Protein AF-Q5BW33-F1 (afdb_monomer_lite)

pLDDT: mean 92.04, std 12.77, range [41.5, 98.75]

InterPro domains:
  IPR011990 Tetratricopeptide-like helical domain superfamily [G3DSA:1.25.40.10] (1-163)
  IPR011990 Tetratricopeptide-like helical domain superfamily [SSF48452] (3-154)
  IPR051727 DnaJ Homolog Subfamily C Member 3 Co-Chaperones [PTHR44140] (2-154)

Organism: Schistosoma japonicum (NCBI:txid6182)

Structure (mmCIF, N/CA/C/O backbone):
data_AF-Q5BW33-F1
#
_entry.id   AF-Q5BW33-F1
#
loop_
_atom_site.group_PDB
_atom_site.id
_atom_site.type_symbol
_atom_site.label_atom_id
_atom_site.label_alt_id
_atom_site.label_comp_id
_atom_site.label_asym_id
_atom_site.label_entity_id
_atom_site.label_seq_id
_atom_site.pdbx_PDB_ins_code
_atom_site.Cartn_x
_atom_site.Cartn_y
_atom_site.Cartn_z
_atom_site.occupancy
_atom_site.B_iso_or_equiv
_atom_site.auth_seq_id
_atom_site.auth_comp_id
_atom_site.auth_asym_id
_atom_site.auth_atom_id
_atom_site.pdbx_PDB_model_num
ATOM 1 N N . VAL A 1 1 ? 25.327 8.295 -39.517 1.00 42.09 1 VAL A N 1
ATOM 2 C CA . VAL A 1 1 ? 25.288 7.568 -38.228 1.00 42.09 1 VAL A CA 1
ATOM 3 C C . VAL A 1 1 ? 24.195 8.206 -37.388 1.00 42.09 1 VAL A C 1
ATOM 5 O O . VAL A 1 1 ? 24.378 9.336 -36.957 1.00 42.09 1 VAL A O 1
ATOM 8 N N . HIS A 1 2 ? 23.032 7.564 -37.242 1.00 41.50 2 HIS A N 1
ATOM 9 C CA . HIS A 1 2 ? 22.047 8.008 -36.254 1.00 41.50 2 HIS A CA 1
ATOM 10 C C . HIS A 1 2 ? 22.581 7.593 -34.883 1.00 41.50 2 HIS A C 1
ATOM 12 O O . HIS A 1 2 ? 22.491 6.432 -34.506 1.00 41.50 2 HIS A O 1
ATOM 18 N N . LEU A 1 3 ? 23.209 8.531 -34.177 1.00 49.66 3 LEU A N 1
ATOM 19 C CA . LEU A 1 3 ? 23.506 8.385 -32.757 1.00 49.66 3 LEU A CA 1
ATOM 20 C C . LEU A 1 3 ? 22.182 8.554 -32.012 1.00 49.66 3 LEU A C 1
ATOM 22 O O . LEU A 1 3 ? 21.853 9.638 -31.536 1.00 49.66 3 LEU A O 1
ATOM 26 N N . THR A 1 4 ? 21.371 7.501 -31.972 1.00 56.41 4 THR A N 1
ATOM 27 C CA . THR A 1 4 ? 20.354 7.407 -30.930 1.00 56.41 4 THR A CA 1
ATOM 28 C C . THR A 1 4 ? 21.110 7.362 -29.612 1.00 56.41 4 THR A C 1
ATOM 30 O O . THR A 1 4 ? 21.921 6.463 -29.399 1.00 56.41 4 THR A O 1
ATOM 33 N N . ASN A 1 5 ? 20.903 8.370 -28.767 1.00 69.81 5 ASN A N 1
ATOM 34 C CA . ASN A 1 5 ? 21.382 8.354 -27.393 1.00 69.81 5 ASN A CA 1
ATOM 35 C C . ASN A 1 5 ? 20.614 7.242 -26.666 1.00 69.81 5 ASN A C 1
ATOM 37 O O . ASN A 1 5 ? 19.513 7.464 -26.161 1.00 69.81 5 ASN A O 1
ATOM 41 N N . ASP A 1 6 ? 21.130 6.017 -26.757 1.00 79.62 6 ASP A N 1
ATOM 42 C CA . ASP A 1 6 ? 20.534 4.831 -26.159 1.00 79.62 6 ASP A CA 1
ATOM 43 C C . ASP A 1 6 ? 20.692 4.916 -24.640 1.00 79.62 6 ASP A C 1
ATOM 45 O O . ASP A 1 6 ? 21.701 4.518 -24.065 1.00 79.62 6 ASP A O 1
ATOM 49 N N . ASN A 1 7 ? 19.684 5.500 -23.996 1.00 89.81 7 ASN A N 1
ATOM 50 C CA . ASN A 1 7 ? 19.648 5.696 -22.554 1.00 89.81 7 ASN A CA 1
ATOM 51 C C . ASN A 1 7 ? 18.892 4.567 -21.825 1.00 89.81 7 ASN A C 1
ATOM 53 O O . ASN A 1 7 ? 18.477 4.743 -20.679 1.00 89.81 7 ASN A O 1
ATOM 57 N N . ARG A 1 8 ? 18.667 3.407 -22.460 1.00 94.38 8 ARG A N 1
ATOM 58 C CA . ARG A 1 8 ? 17.888 2.308 -21.855 1.00 94.38 8 ARG A CA 1
ATOM 59 C C . ARG A 1 8 ? 18.478 1.812 -20.544 1.00 94.38 8 ARG A C 1
ATOM 61 O O . ARG A 1 8 ? 17.740 1.601 -19.586 1.00 94.38 8 ARG A O 1
ATOM 68 N N . GLU A 1 9 ? 19.801 1.683 -20.467 1.00 94.25 9 GLU A N 1
ATOM 69 C CA . GLU A 1 9 ? 20.479 1.278 -19.232 1.00 94.25 9 GLU A CA 1
ATOM 70 C C . GLU A 1 9 ? 20.247 2.293 -18.102 1.00 94.25 9 GLU A C 1
ATOM 72 O O . GLU A 1 9 ? 19.946 1.910 -16.968 1.00 94.25 9 GLU A O 1
ATOM 77 N N . GLY A 1 10 ? 20.309 3.591 -18.418 1.00 95.94 10 GLY A N 1
ATOM 78 C CA . GLY A 1 10 ? 20.025 4.671 -17.475 1.00 95.94 10 GLY A CA 1
ATOM 79 C C . GLY A 1 10 ? 18.579 4.644 -16.980 1.00 95.94 10 GLY A C 1
ATOM 80 O O . GLY A 1 10 ? 18.352 4.666 -15.770 1.00 95.94 10 GLY A O 1
ATOM 81 N N . LEU A 1 11 ? 17.616 4.514 -17.899 1.00 97.50 11 LEU A N 1
ATOM 82 C CA . LEU A 1 11 ? 16.180 4.391 -17.605 1.00 97.50 11 LEU A CA 1
ATOM 83 C C . LEU A 1 11 ? 15.879 3.160 -16.738 1.00 97.50 11 LEU A C 1
ATOM 85 O O . LEU A 1 11 ? 15.163 3.239 -15.736 1.00 97.50 11 LEU A O 1
ATOM 89 N N . LEU A 1 12 ? 16.483 2.015 -17.062 1.00 98.19 12 LEU A N 1
ATOM 90 C CA . LEU A 1 12 ? 16.357 0.808 -16.255 1.00 98.19 12 LEU A CA 1
ATOM 91 C C . LEU A 1 12 ? 16.937 1.019 -14.853 1.00 98.19 12 LEU A C 1
ATOM 93 O O . LEU A 1 12 ? 16.302 0.650 -13.865 1.00 98.19 12 LEU A O 1
ATOM 97 N N . ARG A 1 13 ? 18.119 1.630 -14.737 1.00 98.25 13 ARG A N 1
ATOM 98 C CA . ARG A 1 13 ? 18.761 1.880 -13.442 1.00 98.25 13 ARG A CA 1
ATOM 99 C C . ARG A 1 13 ? 17.935 2.817 -12.565 1.00 98.25 13 ARG A C 1
ATOM 101 O O . ARG A 1 13 ? 17.714 2.493 -11.399 1.00 98.25 13 ARG A O 1
ATOM 108 N N . ILE A 1 14 ? 17.452 3.937 -13.104 1.00 98.19 14 ILE A N 1
ATOM 109 C CA . ILE A 1 14 ? 16.631 4.873 -12.327 1.00 98.19 14 ILE A CA 1
ATOM 110 C C . ILE A 1 14 ? 15.296 4.241 -11.926 1.00 98.19 14 ILE A C 1
ATOM 112 O O . ILE A 1 14 ? 14.888 4.384 -10.776 1.00 98.19 14 ILE A O 1
ATOM 116 N N . SER A 1 15 ? 14.670 3.450 -12.807 1.00 98.56 15 SER A N 1
ATOM 117 C CA . SER A 1 15 ? 13.428 2.745 -12.474 1.00 98.56 15 SER A CA 1
ATOM 118 C C . SER A 1 15 ? 13.602 1.782 -11.295 1.00 98.56 15 SER A C 1
ATOM 120 O O . SER A 1 15 ? 12.703 1.663 -10.466 1.00 98.56 15 SER A O 1
ATOM 122 N N . ARG A 1 16 ? 14.763 1.118 -11.175 1.00 98.56 16 ARG A N 1
ATOM 123 C CA . ARG A 1 16 ? 15.075 0.237 -10.038 1.00 98.56 16 ARG A CA 1
ATOM 124 C C . ARG A 1 16 ? 15.195 1.023 -8.744 1.00 98.56 16 ARG A C 1
ATOM 126 O O . ARG A 1 16 ? 14.535 0.672 -7.779 1.00 98.56 16 ARG A O 1
ATOM 133 N N . ILE A 1 17 ? 15.951 2.121 -8.762 1.00 98.62 17 ILE A N 1
ATOM 134 C CA . ILE A 1 17 ? 16.106 3.005 -7.598 1.00 98.62 17 ILE A CA 1
ATOM 135 C C . ILE A 1 17 ? 14.741 3.536 -7.141 1.00 98.62 17 ILE A C 1
ATOM 137 O O . ILE A 1 17 ? 14.421 3.476 -5.958 1.00 98.62 17 ILE A O 1
ATOM 141 N N . MET A 1 18 ? 13.918 4.014 -8.080 1.00 98.62 18 MET A N 1
ATOM 142 C CA . MET A 1 18 ? 12.558 4.471 -7.788 1.00 98.62 18 MET A CA 1
ATOM 143 C C . MET A 1 18 ? 11.713 3.355 -7.173 1.00 98.62 18 MET A C 1
ATOM 145 O O . MET A 1 18 ? 11.062 3.568 -6.155 1.00 98.62 18 MET A O 1
ATOM 149 N N . TYR A 1 19 ? 11.726 2.162 -7.767 1.00 98.62 19 TYR A N 1
ATOM 150 C CA . TYR A 1 19 ? 10.947 1.035 -7.268 1.00 98.62 19 TYR A CA 1
ATOM 151 C C . TYR A 1 19 ? 11.389 0.596 -5.871 1.00 98.62 19 TYR A C 1
ATOM 153 O O . TYR A 1 19 ? 10.533 0.326 -5.031 1.00 98.62 19 TYR A O 1
ATOM 161 N N . ASP A 1 20 ? 12.695 0.541 -5.614 1.00 98.25 20 ASP A N 1
ATOM 162 C CA . ASP A 1 20 ? 13.243 0.163 -4.312 1.00 98.25 20 ASP A CA 1
ATOM 163 C C . ASP A 1 20 ? 12.853 1.186 -3.236 1.00 98.25 20 ASP A C 1
ATOM 165 O O . ASP A 1 20 ? 12.515 0.796 -2.123 1.00 98.25 20 ASP A O 1
ATOM 169 N N . ALA A 1 21 ? 12.766 2.467 -3.601 1.00 98.25 21 ALA A N 1
ATOM 170 C CA . ALA A 1 21 ? 12.266 3.544 -2.748 1.00 98.25 21 ALA A CA 1
ATOM 171 C C . ALA A 1 21 ? 10.722 3.637 -2.665 1.00 98.25 21 ALA A C 1
ATOM 173 O O . ALA A 1 21 ? 10.194 4.636 -2.184 1.00 98.25 21 ALA A O 1
ATOM 174 N N . GLY A 1 22 ? 9.976 2.638 -3.152 1.00 98.06 22 GLY A N 1
ATOM 175 C CA . GLY A 1 22 ? 8.511 2.600 -3.044 1.00 98.06 22 GLY A CA 1
ATOM 176 C C . GLY A 1 22 ? 7.749 3.389 -4.119 1.00 98.06 22 GLY A C 1
ATOM 177 O O . GLY A 1 22 ? 6.524 3.500 -4.047 1.00 98.06 22 GLY A O 1
ATOM 178 N N . PHE A 1 23 ? 8.432 3.916 -5.139 1.00 98.44 23 PHE A N 1
ATOM 179 C CA . PHE A 1 23 ? 7.856 4.746 -6.206 1.00 98.44 23 PHE A CA 1
ATOM 180 C C . PHE A 1 23 ? 7.503 3.937 -7.467 1.00 98.44 23 PHE A C 1
ATOM 182 O O . PHE A 1 23 ? 7.936 4.254 -8.579 1.00 98.44 23 PHE A O 1
ATOM 189 N N . ALA A 1 24 ? 6.701 2.874 -7.321 1.00 98.56 24 ALA A N 1
ATOM 190 C CA . ALA A 1 24 ? 6.313 1.999 -8.438 1.00 98.56 24 ALA A CA 1
ATOM 191 C C . ALA A 1 24 ? 5.612 2.739 -9.595 1.00 98.56 24 ALA A C 1
ATOM 193 O O . ALA A 1 24 ? 5.823 2.394 -10.759 1.00 98.56 24 ALA A O 1
ATOM 194 N N . LEU A 1 25 ? 4.782 3.747 -9.295 1.00 98.38 25 LEU A N 1
ATOM 195 C CA . LEU A 1 25 ? 4.028 4.508 -10.303 1.00 98.38 25 LEU A CA 1
ATOM 196 C C . LEU A 1 25 ? 4.928 5.401 -11.167 1.00 98.38 25 LEU A C 1
ATOM 198 O O . LEU A 1 25 ? 4.620 5.646 -12.330 1.00 98.38 25 LEU A O 1
ATOM 202 N N . GLN A 1 26 ? 6.053 5.857 -10.627 1.00 98.56 26 GLN A N 1
ATOM 203 C CA . GLN A 1 26 ? 7.072 6.604 -11.353 1.00 98.56 26 GLN A CA 1
ATOM 204 C C . GLN A 1 26 ? 7.987 5.639 -12.108 1.00 98.56 26 GLN A C 1
ATOM 206 O O . GLN A 1 26 ? 8.180 5.788 -13.312 1.00 98.56 26 GLN A O 1
ATOM 211 N N . ALA A 1 27 ? 8.453 4.580 -11.438 1.00 98.56 27 ALA A N 1
ATOM 212 C CA . ALA A 1 27 ? 9.305 3.556 -12.038 1.00 98.56 27 ALA A CA 1
ATOM 213 C C . ALA A 1 27 ? 8.681 2.932 -13.298 1.00 98.56 27 ALA A C 1
ATOM 215 O O . ALA A 1 27 ? 9.378 2.684 -14.282 1.00 98.56 27 ALA A O 1
ATOM 216 N N . ILE A 1 28 ? 7.360 2.702 -13.302 1.00 98.62 28 ILE A N 1
ATOM 217 C CA . ILE A 1 28 ? 6.674 2.142 -14.472 1.00 98.62 28 ILE A CA 1
ATOM 218 C C . ILE A 1 28 ? 6.674 3.096 -15.674 1.00 98.62 28 ILE A C 1
ATOM 220 O O . ILE A 1 28 ? 6.657 2.625 -16.810 1.00 98.62 28 ILE A O 1
ATOM 224 N N . ASN A 1 29 ? 6.717 4.413 -15.453 1.00 98.38 29 ASN A N 1
ATOM 225 C CA . ASN A 1 29 ? 6.795 5.396 -16.535 1.00 98.38 29 ASN A CA 1
ATOM 226 C C . ASN A 1 29 ? 8.178 5.381 -17.188 1.00 98.38 29 ASN A C 1
ATOM 228 O O . ASN A 1 29 ? 8.260 5.295 -18.411 1.00 98.38 29 ASN A O 1
ATOM 232 N N . GLU A 1 30 ? 9.244 5.326 -16.389 1.00 98.06 30 GLU A N 1
ATOM 233 C CA . GLU A 1 30 ? 10.614 5.184 -16.904 1.00 98.06 30 GLU A CA 1
ATOM 234 C C . GLU A 1 30 ? 10.796 3.874 -17.685 1.00 98.06 30 GLU A C 1
ATOM 236 O O . GLU A 1 30 ? 11.455 3.830 -18.722 1.00 98.06 30 GLU A O 1
ATOM 241 N N . LEU A 1 31 ? 10.146 2.793 -17.242 1.00 98.38 31 LEU A N 1
ATOM 242 C CA . LEU A 1 31 ? 10.175 1.514 -17.955 1.00 98.38 31 LEU A CA 1
ATOM 243 C C . LEU A 1 31 ? 9.393 1.541 -19.267 1.00 98.38 31 LEU A C 1
ATOM 245 O O . LEU A 1 31 ? 9.805 0.889 -20.225 1.00 98.38 31 LEU A O 1
ATOM 249 N N . ARG A 1 32 ? 8.289 2.293 -19.340 1.00 98.25 32 ARG A N 1
ATOM 250 C CA . ARG A 1 32 ? 7.583 2.531 -20.609 1.00 98.25 32 ARG A CA 1
ATOM 251 C C . ARG A 1 32 ? 8.472 3.291 -21.584 1.00 98.25 32 ARG A C 1
ATOM 253 O O . ARG A 1 32 ? 8.498 2.933 -22.754 1.00 98.25 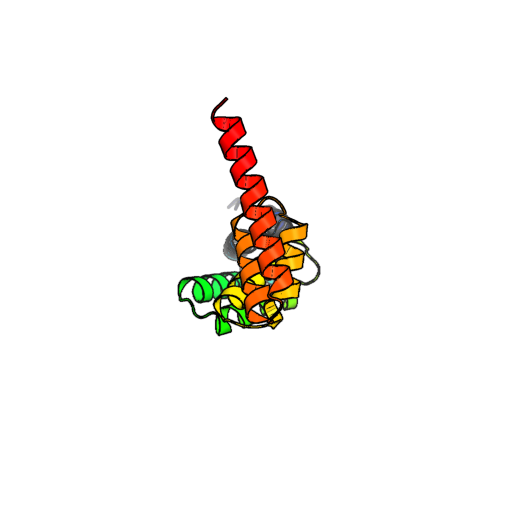32 ARG A O 1
ATOM 260 N N . GLU A 1 33 ? 9.225 4.275 -21.100 1.00 97.06 33 GLU A N 1
ATOM 261 C CA . GLU A 1 33 ? 10.181 5.012 -21.923 1.00 97.06 33 GLU A CA 1
ATOM 262 C C . GLU A 1 33 ? 11.339 4.118 -22.385 1.00 97.06 33 GLU A C 1
ATOM 264 O O . GLU A 1 33 ? 11.683 4.132 -23.564 1.00 97.06 33 GLU A O 1
ATOM 269 N N . CYS A 1 34 ? 11.870 3.253 -21.512 1.00 96.94 34 CYS A N 1
ATOM 270 C CA . CYS A 1 34 ? 12.874 2.265 -21.916 1.00 96.94 34 CYS A CA 1
ATOM 271 C C . CYS A 1 34 ? 12.361 1.368 -23.057 1.00 96.94 34 CYS A C 1
ATOM 273 O O . CYS A 1 34 ? 13.029 1.208 -24.076 1.00 96.94 34 CYS A O 1
ATOM 275 N N . LEU A 1 35 ? 11.144 0.831 -22.914 1.00 96.75 35 LEU A N 1
ATOM 276 C CA . LEU A 1 35 ? 10.520 -0.042 -23.913 1.00 96.75 35 LEU A CA 1
ATOM 277 C C . LEU A 1 35 ? 10.084 0.698 -25.184 1.00 96.75 35 LEU A C 1
ATOM 279 O O . LEU A 1 35 ? 9.889 0.081 -26.228 1.00 96.75 35 LEU A O 1
ATOM 283 N N . ARG A 1 36 ? 9.930 2.025 -25.118 1.00 96.69 36 ARG A N 1
ATOM 284 C CA . ARG A 1 36 ? 9.709 2.870 -26.295 1.00 96.69 36 ARG A CA 1
ATOM 285 C C . ARG A 1 36 ? 10.969 2.959 -27.158 1.00 96.69 36 ARG A C 1
ATOM 287 O O . ARG A 1 36 ? 10.844 3.073 -28.375 1.00 96.69 36 ARG A O 1
ATOM 294 N N . LEU A 1 37 ? 12.156 2.928 -26.541 1.00 94.75 37 LEU A N 1
ATOM 295 C CA . LEU A 1 37 ? 13.441 2.919 -27.249 1.00 94.75 37 LEU A CA 1
ATOM 296 C C . LEU A 1 37 ? 13.735 1.551 -27.882 1.00 94.75 37 LEU A C 1
ATOM 298 O O . LEU A 1 37 ? 14.220 1.507 -29.008 1.00 94.75 37 LEU A O 1
ATOM 302 N N . ASP A 1 38 ? 13.411 0.459 -27.185 1.00 94.44 38 ASP A N 1
ATOM 303 C CA . ASP A 1 38 ? 13.476 -0.910 -27.709 1.00 94.44 38 ASP A CA 1
ATOM 304 C C . ASP A 1 38 ? 12.398 -1.790 -27.055 1.00 94.44 38 ASP A C 1
ATOM 306 O O . ASP A 1 38 ? 12.445 -2.073 -25.855 1.00 94.44 38 ASP A O 1
ATOM 310 N N . GLN A 1 39 ? 11.430 -2.238 -27.857 1.00 94.75 39 GLN A N 1
ATOM 311 C CA . GLN A 1 39 ? 10.287 -3.027 -27.386 1.00 94.75 39 GLN A CA 1
ATOM 312 C C . GLN A 1 39 ? 10.677 -4.448 -26.959 1.00 94.75 39 GLN A C 1
ATOM 314 O O . GLN A 1 39 ? 9.953 -5.055 -26.168 1.00 94.75 39 GLN A O 1
ATOM 319 N N . ASP A 1 40 ? 11.817 -4.953 -27.440 1.00 95.69 40 ASP A N 1
ATOM 320 C CA . ASP A 1 40 ? 12.305 -6.311 -27.193 1.00 95.69 40 ASP A CA 1
ATOM 321 C C . ASP A 1 40 ? 13.392 -6.364 -26.106 1.00 95.69 40 ASP A C 1
ATOM 323 O O . ASP A 1 40 ? 13.943 -7.436 -25.815 1.00 95.69 40 ASP A O 1
ATOM 327 N N . ASP A 1 41 ? 13.681 -5.233 -25.448 1.00 96.75 41 ASP A N 1
ATOM 328 C CA . ASP A 1 41 ? 14.648 -5.175 -24.357 1.00 96.75 41 ASP A CA 1
ATOM 329 C C . ASP A 1 41 ? 14.212 -6.078 -23.193 1.00 96.75 41 ASP A C 1
ATOM 331 O O . ASP A 1 41 ? 13.304 -5.777 -22.408 1.00 96.75 41 ASP A O 1
ATOM 335 N N . LYS A 1 42 ? 14.886 -7.223 -23.062 1.00 97.88 42 LYS A N 1
ATOM 336 C CA . LYS A 1 42 ? 14.534 -8.260 -22.084 1.00 97.88 42 LYS A CA 1
ATOM 337 C C . LYS A 1 42 ? 14.623 -7.761 -20.644 1.00 97.88 42 LYS A C 1
ATOM 339 O O . LYS A 1 42 ? 13.839 -8.209 -19.802 1.00 97.88 42 LYS A O 1
ATOM 344 N N . ALA A 1 43 ? 15.570 -6.873 -20.345 1.00 97.44 43 ALA A N 1
ATOM 345 C CA . ALA A 1 43 ? 15.791 -6.386 -18.992 1.00 97.44 43 ALA A CA 1
ATOM 346 C C . ALA A 1 43 ? 14.679 -5.410 -18.583 1.00 97.44 43 ALA A C 1
ATOM 348 O O . ALA A 1 43 ? 14.083 -5.582 -17.512 1.00 97.44 43 ALA A O 1
ATOM 349 N N . CYS A 1 44 ? 14.332 -4.467 -19.463 1.00 97.75 44 CYS A N 1
ATOM 350 C CA . CYS A 1 44 ? 13.208 -3.560 -19.255 1.00 97.75 44 CYS A CA 1
ATOM 351 C C . CYS A 1 44 ? 11.864 -4.297 -19.253 1.00 97.75 44 CYS A C 1
ATOM 353 O O . CYS A 1 44 ? 11.058 -4.058 -18.357 1.00 97.75 44 CYS A O 1
ATOM 355 N N . LEU A 1 45 ? 11.635 -5.268 -20.147 1.00 98.38 45 LEU A N 1
ATOM 356 C CA . LEU A 1 45 ? 10.403 -6.070 -20.165 1.00 98.38 45 LEU A CA 1
ATOM 357 C C . LEU A 1 45 ? 10.217 -6.877 -18.877 1.00 98.38 45 LEU A C 1
ATOM 359 O O . LEU A 1 45 ? 9.115 -6.938 -18.325 1.00 98.38 45 LEU A O 1
ATOM 363 N N . SER A 1 46 ? 11.285 -7.522 -18.402 1.00 98.31 46 SER A N 1
ATOM 364 C CA . SER A 1 46 ? 11.254 -8.313 -17.170 1.00 98.31 46 SER A CA 1
ATOM 365 C C . SER A 1 46 ? 10.906 -7.437 -15.969 1.00 98.31 46 SER A C 1
ATOM 367 O O . SER A 1 46 ? 9.982 -7.749 -15.212 1.00 98.31 46 SER A O 1
ATOM 369 N N . PHE A 1 47 ? 11.583 -6.292 -15.835 1.00 98.44 47 PHE A N 1
ATOM 370 C CA . PHE A 1 47 ? 11.343 -5.401 -14.711 1.00 98.44 47 PHE A CA 1
ATOM 371 C C . PHE A 1 47 ? 9.981 -4.703 -14.805 1.00 98.44 47 PHE A C 1
ATOM 373 O O . PHE A 1 47 ? 9.240 -4.698 -13.824 1.00 98.44 47 PHE A O 1
ATOM 380 N N . TYR A 1 48 ? 9.566 -4.259 -15.996 1.00 98.69 48 TYR A N 1
ATOM 381 C CA . TYR A 1 48 ? 8.225 -3.727 -16.258 1.00 98.69 48 TYR A CA 1
ATOM 382 C C . TYR A 1 48 ? 7.134 -4.677 -15.762 1.00 98.69 48 TYR A C 1
ATOM 384 O O . TYR A 1 48 ? 6.229 -4.250 -15.053 1.00 98.69 48 TYR A O 1
ATOM 392 N N . LYS A 1 49 ? 7.220 -5.980 -16.064 1.00 98.25 49 LYS A N 1
ATOM 393 C CA . LYS A 1 49 ? 6.216 -6.965 -15.618 1.00 98.25 49 LYS A CA 1
ATOM 394 C C . LYS A 1 49 ? 6.112 -7.055 -14.096 1.00 98.25 49 LYS A C 1
ATOM 396 O O . LYS A 1 49 ? 5.004 -7.240 -13.591 1.00 98.25 49 LYS A O 1
ATOM 401 N N . LYS A 1 50 ? 7.236 -6.939 -13.381 1.00 97.44 50 LYS A N 1
ATOM 402 C CA . LYS A 1 50 ? 7.264 -6.903 -11.914 1.00 97.44 50 LYS A CA 1
ATOM 403 C C . LYS A 1 50 ? 6.592 -5.625 -11.405 1.00 97.44 50 LYS A C 1
ATOM 405 O O . LYS A 1 50 ? 5.582 -5.706 -10.708 1.00 97.44 50 LYS A O 1
ATOM 410 N N . VAL A 1 51 ? 7.096 -4.466 -11.831 1.00 98.56 51 VAL A N 1
ATOM 411 C CA . VAL A 1 51 ? 6.631 -3.148 -11.373 1.00 98.56 51 VAL A CA 1
ATOM 412 C C . VAL A 1 51 ? 5.154 -2.918 -11.707 1.00 98.56 51 VAL A C 1
ATOM 414 O O . VAL A 1 51 ? 4.402 -2.422 -10.876 1.00 98.56 51 VAL A O 1
ATOM 417 N N . ASN A 1 52 ? 4.698 -3.338 -12.890 1.00 98.62 52 ASN A N 1
ATOM 418 C CA . ASN A 1 52 ? 3.330 -3.115 -13.360 1.00 98.62 52 ASN A CA 1
ATOM 419 C C . ASN A 1 52 ? 2.273 -3.773 -12.464 1.00 98.62 52 ASN A C 1
ATOM 421 O O . ASN A 1 52 ? 1.180 -3.233 -12.322 1.00 98.62 52 ASN A O 1
ATOM 425 N N . LYS A 1 53 ? 2.566 -4.935 -11.863 1.00 98.38 53 LYS A N 1
ATOM 426 C CA . LYS A 1 53 ? 1.622 -5.597 -10.946 1.00 98.38 53 LYS A CA 1
ATOM 427 C C . LYS A 1 53 ? 1.406 -4.762 -9.688 1.00 98.38 53 LYS A C 1
ATOM 429 O O . LYS A 1 53 ? 0.264 -4.514 -9.316 1.00 98.38 53 LYS A O 1
ATOM 434 N N . VAL A 1 54 ? 2.501 -4.297 -9.090 1.00 98.56 54 VAL A N 1
ATOM 435 C CA . VAL A 1 54 ? 2.475 -3.458 -7.886 1.00 98.56 54 VAL A CA 1
ATOM 436 C C . VAL A 1 54 ? 1.830 -2.110 -8.189 1.00 98.56 54 VAL A C 1
ATOM 438 O O . VAL A 1 54 ? 0.893 -1.721 -7.503 1.00 98.56 54 VAL A O 1
ATOM 441 N N . ALA A 1 55 ? 2.242 -1.446 -9.273 1.00 98.69 55 ALA A N 1
ATOM 442 C CA . ALA A 1 55 ? 1.670 -0.172 -9.700 1.00 98.69 55 ALA A CA 1
ATOM 443 C C . ALA A 1 55 ? 0.149 -0.264 -9.912 1.00 98.69 55 ALA A C 1
ATOM 445 O O . ALA A 1 55 ? -0.591 0.570 -9.402 1.00 98.69 55 ALA A O 1
ATOM 446 N N . LYS A 1 56 ? -0.339 -1.315 -10.589 1.00 98.69 56 LYS A N 1
ATOM 447 C CA . LYS A 1 56 ? -1.782 -1.539 -10.767 1.00 98.69 56 LYS A CA 1
ATOM 448 C C . LYS A 1 56 ? -2.517 -1.766 -9.447 1.00 98.69 56 LYS A C 1
ATOM 450 O O . LYS A 1 56 ? -3.622 -1.257 -9.295 1.00 98.69 56 LYS A O 1
ATOM 455 N N . ALA A 1 57 ? -1.935 -2.522 -8.516 1.00 98.69 57 ALA A N 1
ATOM 456 C CA . ALA A 1 57 ? -2.539 -2.745 -7.203 1.00 98.69 57 ALA A CA 1
ATOM 457 C C . ALA A 1 57 ? -2.618 -1.443 -6.389 1.00 98.69 57 ALA A C 1
ATOM 459 O O . ALA A 1 57 ? -3.660 -1.166 -5.797 1.00 98.69 57 ALA A O 1
ATOM 460 N N . ILE A 1 58 ? -1.569 -0.612 -6.423 1.00 98.69 58 ILE A N 1
ATOM 461 C CA . ILE A 1 58 ? -1.550 0.712 -5.780 1.00 98.69 58 ILE A CA 1
ATOM 462 C C . ILE A 1 58 ? -2.644 1.608 -6.365 1.00 98.69 58 ILE A C 1
ATOM 464 O O . ILE A 1 58 ? -3.472 2.115 -5.612 1.00 98.69 58 ILE A O 1
ATOM 468 N N . THR A 1 59 ? -2.706 1.749 -7.693 1.00 98.75 59 THR A N 1
ATOM 469 C CA . THR A 1 59 ? -3.738 2.564 -8.354 1.00 98.75 59 THR A CA 1
ATOM 470 C C . THR A 1 59 ? -5.143 2.070 -8.014 1.00 98.75 59 THR A C 1
ATOM 472 O O . THR A 1 59 ? -5.978 2.856 -7.585 1.00 98.75 59 THR A O 1
ATOM 475 N N . ALA A 1 60 ? -5.398 0.762 -8.106 1.00 98.75 60 ALA A N 1
ATOM 476 C CA . ALA A 1 60 ? -6.711 0.202 -7.786 1.00 98.75 60 ALA A CA 1
ATOM 477 C C . ALA A 1 60 ? -7.092 0.373 -6.303 1.00 98.75 60 ALA A C 1
ATOM 479 O O . ALA A 1 60 ? -8.272 0.501 -5.982 1.00 98.75 60 ALA A O 1
ATOM 480 N N . THR A 1 61 ? -6.110 0.373 -5.396 1.00 98.75 61 THR A N 1
ATOM 481 C CA . THR A 1 61 ? -6.328 0.658 -3.970 1.00 98.75 61 THR A CA 1
ATOM 482 C C . THR A 1 61 ? -6.759 2.108 -3.771 1.00 98.75 61 THR A C 1
ATOM 484 O O . THR A 1 61 ? -7.748 2.352 -3.085 1.00 98.75 61 THR A O 1
ATOM 487 N N . GLN A 1 62 ? -6.065 3.055 -4.409 1.00 98.44 62 GLN A N 1
ATOM 488 C CA . GLN A 1 62 ? -6.384 4.485 -4.349 1.00 98.44 62 GLN A CA 1
ATOM 489 C C . GLN A 1 62 ? -7.769 4.775 -4.936 1.00 98.44 62 GLN A C 1
ATOM 491 O O . GLN A 1 62 ? -8.597 5.376 -4.262 1.00 98.44 62 GLN A O 1
ATOM 496 N N . GLU A 1 63 ? -8.074 4.249 -6.124 1.00 98.69 63 GLU A N 1
ATOM 497 C CA . GLU A 1 63 ? -9.391 4.398 -6.759 1.00 98.69 63 GLU A CA 1
ATOM 498 C C . GLU A 1 63 ? -10.527 3.819 -5.898 1.00 98.69 63 GLU A C 1
ATOM 500 O O . GLU A 1 63 ? -11.624 4.374 -5.832 1.00 98.69 63 GLU A O 1
ATOM 505 N N . ALA A 1 64 ? -10.298 2.675 -5.243 1.00 98.62 64 ALA A N 1
ATOM 506 C CA . ALA A 1 64 ? -11.288 2.084 -4.348 1.00 98.62 64 ALA A CA 1
ATOM 507 C C . ALA A 1 64 ? -11.468 2.907 -3.067 1.00 98.62 64 ALA A C 1
ATOM 509 O O . ALA A 1 64 ? -12.594 3.026 -2.587 1.00 98.62 64 ALA A O 1
ATOM 510 N N . LEU A 1 65 ? -10.384 3.473 -2.532 1.00 97.25 65 LEU A N 1
ATOM 511 C CA . LEU A 1 65 ? -10.421 4.343 -1.362 1.00 97.25 65 LEU A CA 1
ATOM 512 C C . LEU A 1 65 ? -11.176 5.648 -1.659 1.00 97.25 65 LEU A C 1
ATOM 514 O O . LEU A 1 65 ? -12.068 6.009 -0.897 1.00 97.25 65 LEU A O 1
ATOM 518 N N . GLU A 1 66 ? -10.873 6.309 -2.779 1.00 97.94 66 GLU A N 1
ATOM 519 C CA . GLU A 1 66 ? -11.542 7.541 -3.230 1.00 97.94 66 GLU A CA 1
ATOM 520 C C . GLU A 1 66 ? -13.035 7.330 -3.507 1.00 97.94 66 GLU A C 1
ATOM 522 O O . GLU A 1 66 ? -13.854 8.199 -3.224 1.00 97.94 66 GLU A O 1
ATOM 527 N N . ALA A 1 67 ? -13.401 6.156 -4.024 1.00 98.25 67 ALA A N 1
ATOM 528 C CA . ALA A 1 67 ? -14.791 5.768 -4.245 1.00 98.25 67 ALA A CA 1
ATOM 529 C C . ALA A 1 67 ? -15.489 5.215 -2.985 1.00 98.25 67 ALA A C 1
ATOM 531 O O . ALA A 1 67 ? -16.594 4.684 -3.100 1.00 98.25 67 ALA A O 1
ATOM 532 N N . GLU A 1 68 ? -14.835 5.249 -1.816 1.00 97.62 68 GLU A N 1
ATOM 533 C CA . GLU A 1 68 ? -15.319 4.693 -0.540 1.00 97.62 68 GLU A CA 1
ATOM 534 C C . GLU A 1 68 ? -15.722 3.203 -0.609 1.00 97.62 68 GLU A C 1
ATOM 536 O O . GLU A 1 68 ? -16.461 2.671 0.224 1.00 97.62 68 GLU A O 1
ATOM 541 N N . ARG A 1 69 ? -15.191 2.464 -1.589 1.00 98.31 69 ARG A N 1
ATOM 542 C CA . ARG A 1 69 ? -15.399 1.020 -1.754 1.00 98.31 69 ARG A CA 1
ATOM 543 C C . ARG A 1 69 ? -14.419 0.255 -0.873 1.00 98.31 69 ARG A C 1
ATOM 545 O O . ARG A 1 69 ? -13.527 -0.440 -1.359 1.00 98.31 69 ARG A O 1
ATOM 552 N N . TYR A 1 70 ? -14.584 0.355 0.443 1.00 97.88 70 TYR A N 1
ATOM 553 C CA . TYR A 1 70 ? -13.594 -0.144 1.406 1.00 97.88 70 TYR A CA 1
ATOM 554 C C . TYR A 1 70 ? -13.325 -1.653 1.317 1.00 97.88 70 TYR A C 1
ATOM 556 O O . TYR A 1 70 ? -12.189 -2.083 1.492 1.00 97.88 70 TYR A O 1
ATOM 564 N N . SER A 1 71 ? -14.331 -2.464 0.975 1.00 97.06 71 SER A N 1
ATOM 565 C CA . SER A 1 71 ? -14.131 -3.904 0.736 1.00 97.06 71 SER A CA 1
ATOM 566 C C . SER A 1 71 ? -13.214 -4.185 -0.459 1.00 97.06 71 SER A C 1
ATOM 568 O O . SER A 1 71 ? -12.418 -5.124 -0.419 1.00 97.06 71 SER A O 1
ATOM 570 N N . ASP A 1 72 ? -13.308 -3.378 -1.519 1.00 98.19 72 ASP A N 1
ATOM 571 C CA . ASP A 1 72 ? -12.418 -3.486 -2.676 1.00 98.19 72 ASP A CA 1
ATOM 572 C C . ASP A 1 72 ? -11.029 -2.951 -2.327 1.00 98.19 72 ASP A C 1
ATOM 574 O O . ASP A 1 72 ? -10.035 -3.603 -2.642 1.00 98.19 72 ASP A O 1
ATOM 578 N N . CYS A 1 73 ? -10.957 -1.828 -1.604 1.00 98.56 73 CYS A N 1
ATOM 579 C CA . CYS A 1 73 ? -9.698 -1.274 -1.115 1.00 98.56 73 CYS A CA 1
ATOM 580 C C . CYS A 1 73 ? -8.900 -2.309 -0.311 1.00 98.56 73 CYS A C 1
ATOM 582 O O . CYS A 1 73 ? -7.732 -2.530 -0.610 1.00 98.56 73 CYS A O 1
ATOM 584 N N . ILE A 1 74 ? -9.529 -3.001 0.647 1.00 98.38 74 ILE A N 1
ATOM 585 C CA . ILE A 1 74 ? -8.865 -4.032 1.463 1.00 98.38 74 ILE A CA 1
ATOM 586 C C . ILE A 1 74 ? -8.264 -5.126 0.574 1.00 98.38 74 ILE A C 1
ATOM 588 O O . ILE A 1 74 ? -7.090 -5.476 0.706 1.00 98.38 74 ILE A O 1
ATOM 592 N N . LYS A 1 75 ? -9.047 -5.638 -0.384 1.00 98.12 75 LYS A N 1
ATOM 593 C CA . LYS A 1 75 ? -8.583 -6.677 -1.316 1.00 98.12 75 LYS A CA 1
ATOM 594 C C . LYS A 1 75 ? -7.400 -6.192 -2.156 1.00 98.12 75 LYS A C 1
ATOM 596 O O . LYS A 1 75 ? -6.445 -6.942 -2.340 1.00 98.12 75 LYS A O 1
ATOM 601 N N . LYS A 1 76 ? -7.452 -4.957 -2.664 1.00 98.50 76 LYS A N 1
ATOM 602 C CA . LYS A 1 76 ? -6.402 -4.382 -3.520 1.00 98.50 76 LYS A CA 1
ATOM 603 C C . LYS A 1 76 ? -5.142 -3.999 -2.755 1.00 98.50 76 LYS A C 1
ATOM 605 O O . LYS A 1 76 ? -4.050 -4.287 -3.239 1.00 98.50 76 LYS A O 1
ATOM 610 N N . ALA A 1 77 ? -5.271 -3.493 -1.536 1.00 98.25 77 ALA A N 1
ATOM 611 C CA . ALA A 1 77 ? -4.128 -3.213 -0.681 1.00 98.25 77 ALA A CA 1
ATOM 612 C C . ALA A 1 77 ? -3.379 -4.506 -0.310 1.00 98.25 77 ALA A C 1
ATOM 614 O O . ALA A 1 77 ? -2.152 -4.549 -0.367 1.00 98.25 77 ALA A O 1
ATOM 615 N N . ALA A 1 78 ? -4.096 -5.601 -0.032 1.00 97.94 78 ALA A N 1
ATOM 616 C CA . ALA A 1 78 ? -3.479 -6.905 0.222 1.00 97.94 78 ALA A CA 1
ATOM 617 C C . ALA A 1 78 ? -2.732 -7.478 -1.005 1.00 97.94 78 ALA A C 1
ATOM 619 O O . ALA A 1 78 ? -1.735 -8.190 -0.855 1.00 97.94 78 ALA A O 1
ATOM 620 N N . GLU A 1 79 ? -3.168 -7.154 -2.232 1.00 98.38 79 GLU A N 1
ATOM 621 C CA . GLU A 1 79 ? -2.451 -7.533 -3.459 1.00 98.38 79 GLU A CA 1
ATOM 622 C C . GLU A 1 79 ? -1.056 -6.884 -3.543 1.00 98.38 79 GLU A C 1
ATOM 624 O O . GLU A 1 79 ? -0.146 -7.511 -4.084 1.00 98.38 79 GLU A O 1
ATOM 629 N N . ILE A 1 80 ? -0.852 -5.688 -2.972 1.00 98.31 80 ILE A N 1
ATOM 630 C CA . ILE A 1 80 ? 0.455 -5.005 -2.959 1.00 98.31 80 ILE A CA 1
ATOM 631 C C . ILE A 1 80 ? 1.504 -5.885 -2.263 1.00 98.31 80 ILE A C 1
ATOM 633 O O . ILE A 1 80 ? 2.518 -6.221 -2.873 1.00 98.31 80 ILE A O 1
ATOM 637 N N . VAL A 1 81 ? 1.222 -6.344 -1.037 1.00 95.06 81 VAL A N 1
ATOM 638 C CA . VAL A 1 81 ? 2.127 -7.220 -0.262 1.00 95.06 81 VAL A CA 1
ATOM 639 C C . VAL A 1 81 ? 2.314 -8.571 -0.947 1.00 95.06 81 VAL A C 1
ATOM 641 O O . VAL A 1 81 ? 3.409 -9.127 -0.958 1.00 95.06 81 VAL A O 1
ATOM 644 N N . LYS A 1 82 ? 1.256 -9.104 -1.571 1.00 96.94 82 LYS A N 1
ATOM 645 C CA . LYS A 1 82 ? 1.340 -10.352 -2.340 1.00 96.94 82 LYS A CA 1
ATOM 646 C C . LYS A 1 82 ? 2.302 -10.236 -3.525 1.00 96.94 82 LYS A C 1
ATOM 648 O O . LYS A 1 82 ? 2.970 -11.211 -3.866 1.00 96.94 82 LYS A O 1
ATOM 653 N N . PHE A 1 83 ? 2.323 -9.090 -4.202 1.00 97.38 83 PHE A N 1
ATOM 654 C CA . PHE A 1 83 ? 3.194 -8.863 -5.354 1.00 97.38 83 PHE A CA 1
ATOM 655 C C . PHE A 1 83 ? 4.606 -8.437 -4.959 1.00 97.38 83 PHE A C 1
ATOM 657 O O . PHE A 1 83 ? 5.540 -8.727 -5.707 1.00 97.38 83 PHE A O 1
ATOM 664 N N . GLU A 1 84 ? 4.765 -7.793 -3.806 1.00 95.50 84 GLU A N 1
ATOM 665 C CA . GLU A 1 84 ? 6.057 -7.366 -3.288 1.00 95.50 84 GLU A CA 1
ATOM 666 C C . GLU A 1 84 ? 6.095 -7.443 -1.759 1.00 95.50 84 GLU A C 1
ATOM 668 O O . GLU A 1 84 ? 5.795 -6.484 -1.052 1.00 95.50 84 GLU A O 1
ATOM 673 N N . SER A 1 85 ? 6.490 -8.608 -1.248 1.00 92.31 85 SER A N 1
ATOM 674 C CA . SER A 1 85 ? 6.624 -8.853 0.190 1.00 92.31 85 SER A CA 1
ATOM 675 C C . SER A 1 85 ? 8.015 -8.524 0.734 1.00 92.31 85 SER A C 1
ATOM 677 O O . SER A 1 85 ? 8.205 -8.529 1.945 1.00 92.31 85 SER A O 1
ATOM 679 N N . SER A 1 86 ? 9.009 -8.318 -0.139 1.00 94.75 86 SER A N 1
ATOM 680 C CA . SER A 1 86 ? 10.413 -8.167 0.271 1.00 94.75 86 SER A CA 1
ATOM 681 C C . SER A 1 86 ? 10.833 -6.720 0.509 1.00 94.75 86 SER A C 1
ATOM 683 O O . SER A 1 86 ? 11.843 -6.478 1.166 1.00 94.75 86 SER A O 1
ATOM 685 N N . ASN A 1 87 ? 10.060 -5.761 -0.004 1.00 96.44 87 ASN A N 1
ATOM 686 C CA . ASN A 1 87 ? 10.356 -4.344 0.128 1.00 96.44 87 ASN A CA 1
ATOM 687 C C . ASN A 1 87 ? 9.457 -3.702 1.213 1.00 96.44 87 ASN A C 1
ATOM 689 O O . ASN A 1 87 ? 8.229 -3.699 1.063 1.00 96.44 87 ASN A O 1
ATOM 693 N N . PRO A 1 88 ? 10.050 -3.140 2.286 1.00 95.56 88 PRO A N 1
ATOM 694 C CA . PRO A 1 88 ? 9.310 -2.576 3.414 1.00 95.56 88 PRO A CA 1
ATOM 695 C C . PRO A 1 88 ? 8.474 -1.342 3.049 1.00 95.56 88 PRO A C 1
ATOM 697 O O . PRO A 1 88 ? 7.449 -1.112 3.686 1.00 95.56 88 PRO A O 1
ATOM 700 N N . GLU A 1 89 ? 8.842 -0.587 2.010 1.00 96.75 89 GLU A N 1
ATOM 701 C CA . GLU A 1 89 ? 8.081 0.592 1.583 1.00 96.75 89 GLU A CA 1
ATOM 702 C C . GLU A 1 89 ? 6.686 0.199 1.086 1.00 96.75 89 GLU A C 1
ATOM 704 O O . GLU A 1 89 ? 5.683 0.796 1.479 1.00 96.75 89 GLU A O 1
ATOM 709 N N . TYR A 1 90 ? 6.584 -0.865 0.282 1.00 97.94 90 TYR A N 1
ATOM 710 C CA . TYR A 1 90 ? 5.287 -1.353 -0.196 1.00 97.94 90 TYR A CA 1
ATOM 711 C C . TYR A 1 90 ? 4.476 -2.035 0.906 1.00 97.94 90 TYR A C 1
ATOM 713 O O . TYR A 1 90 ? 3.251 -1.905 0.921 1.00 97.94 90 TYR A O 1
ATOM 721 N N . ALA A 1 91 ? 5.134 -2.708 1.855 1.00 95.94 91 ALA A N 1
ATOM 722 C CA . ALA A 1 91 ? 4.465 -3.239 3.041 1.00 95.94 91 ALA A CA 1
ATOM 7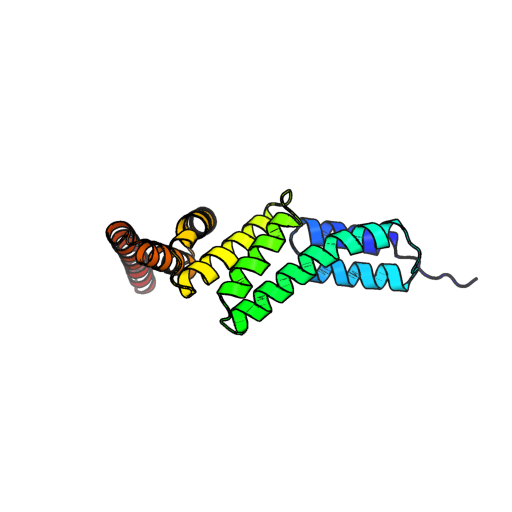23 C C . ALA A 1 91 ? 3.865 -2.110 3.899 1.00 95.94 91 ALA A C 1
ATOM 725 O O . ALA A 1 91 ? 2.708 -2.196 4.307 1.00 95.94 91 ALA A O 1
ATOM 726 N N . SER A 1 92 ? 4.612 -1.021 4.103 1.00 95.88 92 SER A N 1
ATOM 727 C CA . SER A 1 92 ? 4.144 0.170 4.817 1.00 95.88 92 SER A CA 1
ATOM 728 C C . SER A 1 92 ? 2.956 0.829 4.106 1.00 95.88 92 SER A C 1
ATOM 730 O O . SER A 1 92 ? 1.904 1.031 4.716 1.00 95.88 92 SER A O 1
ATOM 732 N N . GLN A 1 93 ? 3.057 1.070 2.792 1.00 97.25 93 GLN A N 1
ATOM 733 C CA . GLN A 1 93 ? 1.958 1.628 1.989 1.00 97.25 93 GLN A CA 1
ATOM 734 C C . GLN A 1 93 ? 0.689 0.759 2.041 1.00 97.25 93 GLN A C 1
ATOM 736 O O . GLN A 1 93 ? -0.427 1.279 2.168 1.00 97.25 93 GLN A O 1
ATOM 741 N N . ALA A 1 94 ? 0.849 -0.567 1.975 1.00 98.00 94 ALA A N 1
ATOM 742 C CA . ALA A 1 94 ? -0.260 -1.502 2.104 1.00 98.00 94 ALA A CA 1
ATOM 743 C C . ALA A 1 94 ? -0.885 -1.449 3.503 1.00 98.00 94 ALA A C 1
ATOM 745 O O . ALA A 1 94 ? -2.103 -1.343 3.605 1.00 98.00 94 ALA A O 1
ATOM 746 N N . ASN A 1 95 ? -0.080 -1.453 4.570 1.00 97.69 95 ASN A N 1
ATOM 747 C CA . ASN A 1 95 ? -0.568 -1.384 5.950 1.00 97.69 95 ASN A CA 1
ATOM 748 C C . ASN A 1 95 ? -1.314 -0.077 6.241 1.00 97.69 95 ASN A C 1
ATOM 750 O O . ASN A 1 95 ? -2.359 -0.115 6.888 1.00 97.69 95 ASN A O 1
ATOM 754 N N . ILE A 1 96 ? -0.837 1.062 5.725 1.00 98.12 96 ILE A N 1
ATOM 755 C CA . ILE A 1 96 ? -1.542 2.351 5.829 1.00 98.12 96 ILE A CA 1
ATOM 756 C C . ILE A 1 96 ? -2.922 2.251 5.169 1.00 98.12 96 ILE A C 1
ATOM 758 O O . ILE A 1 96 ? -3.934 2.595 5.782 1.00 98.12 96 ILE A O 1
ATOM 762 N N . SER A 1 97 ? -2.972 1.726 3.943 1.00 98.31 97 SER A N 1
ATOM 763 C CA . SER A 1 97 ? -4.223 1.577 3.190 1.00 98.31 97 SER A CA 1
ATOM 764 C C . SER A 1 97 ? -5.185 0.593 3.866 1.00 98.31 97 SER A C 1
ATOM 766 O O . SER A 1 97 ? -6.375 0.875 3.994 1.00 98.31 97 SER A O 1
ATOM 768 N N . LEU A 1 98 ? -4.672 -0.541 4.351 1.00 98.31 98 LEU A N 1
ATOM 769 C CA . LEU A 1 98 ? -5.441 -1.551 5.077 1.00 98.31 98 LEU A CA 1
ATOM 770 C C . LEU A 1 98 ? -5.990 -0.988 6.384 1.00 98.31 98 LEU A C 1
ATOM 772 O O . LEU A 1 98 ? -7.182 -1.135 6.638 1.00 98.31 98 LEU A O 1
ATOM 776 N N . CYS A 1 99 ? -5.172 -0.291 7.174 1.00 98.19 99 CYS A N 1
ATOM 777 C CA . CYS A 1 99 ? -5.630 0.362 8.395 1.00 98.19 99 CYS A CA 1
ATOM 778 C C . CYS A 1 99 ? -6.801 1.311 8.108 1.00 98.19 99 CYS A C 1
ATOM 780 O O . CYS A 1 99 ? -7.865 1.177 8.714 1.00 98.19 99 CYS A O 1
ATOM 782 N N . HIS A 1 100 ? -6.644 2.214 7.134 1.00 97.81 100 HIS A N 1
ATOM 783 C CA . HIS A 1 100 ? -7.697 3.158 6.769 1.00 97.81 100 HIS A CA 1
ATOM 784 C C . HIS A 1 100 ? -8.974 2.429 6.313 1.00 97.81 100 HIS A C 1
ATOM 786 O O . HIS A 1 100 ? -10.060 2.656 6.852 1.00 97.81 100 HIS A O 1
ATOM 792 N N . CYS A 1 101 ? -8.865 1.504 5.360 1.00 98.06 101 CYS A N 1
ATOM 793 C CA . CYS A 1 101 ? -10.034 0.839 4.789 1.00 98.06 101 CYS A CA 1
ATOM 794 C C . CYS A 1 101 ? -10.735 -0.100 5.783 1.00 98.06 101 CYS A C 1
ATOM 796 O O . CYS A 1 101 ? -11.967 -0.155 5.809 1.00 98.06 101 CYS A O 1
ATOM 798 N N . HIS A 1 102 ? -10.003 -0.785 6.664 1.00 97.81 102 HIS A N 1
ATOM 799 C CA . HIS A 1 102 ? -10.621 -1.562 7.739 1.00 97.81 102 HIS A CA 1
ATOM 800 C C . HIS A 1 102 ? -11.317 -0.669 8.776 1.00 97.81 102 HIS A C 1
ATOM 802 O O . HIS A 1 102 ? -12.457 -0.961 9.142 1.00 97.81 102 HIS A O 1
ATOM 808 N N . ALA A 1 103 ? -10.691 0.441 9.188 1.00 96.25 103 ALA A N 1
ATOM 809 C CA . ALA A 1 103 ? -11.293 1.396 10.119 1.00 96.25 103 ALA A CA 1
ATOM 810 C C . ALA A 1 103 ? -12.636 1.937 9.592 1.00 96.25 103 ALA A C 1
ATOM 812 O O . ALA A 1 103 ? -13.626 1.953 10.326 1.00 96.25 103 ALA A O 1
ATOM 813 N N . LYS A 1 104 ? -12.714 2.273 8.295 1.00 96.25 104 LYS A N 1
ATOM 814 C CA . LYS A 1 104 ? -13.946 2.783 7.664 1.00 96.25 104 LYS A CA 1
ATOM 815 C C . LYS A 1 104 ? -14.979 1.714 7.312 1.00 96.25 104 LYS A C 1
ATOM 817 O O . LYS A 1 104 ? -16.175 1.989 7.357 1.00 96.25 104 LYS A O 1
ATOM 822 N N . SER A 1 105 ? -14.555 0.486 7.013 1.00 94.31 105 SER A N 1
ATOM 823 C CA . SER A 1 105 ? -15.470 -0.627 6.699 1.00 94.31 105 SER A CA 1
ATOM 824 C C . SER A 1 105 ? -16.156 -1.253 7.916 1.00 94.31 105 SER A C 1
ATOM 826 O O . SER A 1 105 ? -16.978 -2.151 7.741 1.00 94.31 105 SER A O 1
ATOM 828 N N . LYS A 1 106 ? -15.841 -0.795 9.136 1.00 89.75 106 LYS A N 1
ATOM 829 C CA . LYS A 1 106 ? -16.315 -1.388 10.399 1.00 89.75 106 LYS A CA 1
ATOM 830 C C . LYS A 1 106 ? -15.872 -2.840 10.611 1.00 89.75 106 LYS A C 1
ATOM 832 O O . LYS A 1 106 ? -16.554 -3.617 11.270 1.00 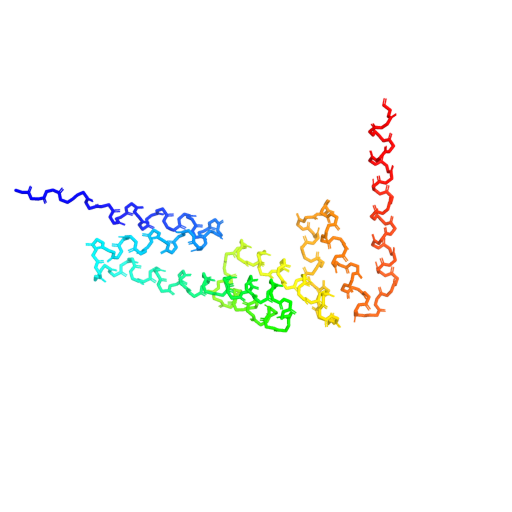89.75 106 LYS A O 1
ATOM 837 N N . SER A 1 107 ? -14.731 -3.214 10.039 1.00 92.12 107 SER A N 1
ATOM 838 C CA . SER A 1 107 ? -14.140 -4.543 10.204 1.00 92.12 107 SER A CA 1
ATOM 839 C C . SER A 1 107 ? -13.271 -4.598 11.465 1.00 92.12 107 SER A C 1
ATOM 841 O O . SER A 1 107 ? -12.463 -3.698 11.705 1.00 92.12 107 SER A O 1
ATOM 843 N N . ALA A 1 108 ? -13.397 -5.680 12.239 1.00 94.12 108 ALA A N 1
ATOM 844 C CA . ALA A 1 108 ? -12.552 -5.957 13.404 1.00 94.12 108 ALA A CA 1
ATOM 845 C C . ALA A 1 108 ? -11.103 -6.335 13.025 1.00 94.12 108 ALA A C 1
ATOM 847 O O . ALA A 1 108 ? -10.195 -6.226 13.848 1.00 94.12 108 ALA A O 1
ATOM 848 N N . ASP A 1 109 ? -10.861 -6.721 11.768 1.00 96.44 109 ASP A N 1
ATOM 849 C CA . ASP A 1 109 ? -9.561 -7.217 11.292 1.00 96.44 109 ASP A CA 1
ATOM 850 C C . ASP A 1 109 ? -8.521 -6.098 11.095 1.00 96.44 109 ASP A C 1
ATOM 852 O O . ASP A 1 109 ? -7.352 -6.364 10.824 1.00 96.44 109 ASP A O 1
ATOM 856 N N . GLY A 1 110 ? -8.930 -4.829 11.224 1.00 96.94 110 GLY A N 1
ATOM 857 C CA . GLY A 1 110 ? -8.071 -3.664 10.988 1.00 96.94 110 GLY A CA 1
ATOM 858 C C . GLY A 1 110 ? -7.019 -3.399 12.055 1.00 96.94 110 GLY A C 1
ATOM 859 O O . GLY A 1 110 ? -6.029 -2.717 11.790 1.00 96.94 110 GLY A O 1
ATOM 860 N N . VAL A 1 111 ? -7.236 -3.919 13.262 1.00 97.94 111 VAL A N 1
ATOM 861 C CA . VAL A 1 111 ? -6.418 -3.622 14.440 1.00 97.94 111 VAL A CA 1
ATOM 862 C C . VAL A 1 111 ? -4.914 -3.850 14.221 1.00 97.94 111 VAL A C 1
ATOM 864 O O . VAL A 1 111 ? -4.172 -2.885 14.406 1.00 97.94 111 VAL A O 1
ATOM 867 N N . PRO A 1 112 ? -4.436 -5.033 13.780 1.00 97.62 112 PRO A N 1
ATOM 868 C CA . PRO A 1 112 ? -3.000 -5.272 13.607 1.00 97.62 112 PRO A CA 1
ATOM 869 C C . PRO A 1 112 ? -2.352 -4.325 12.588 1.00 97.62 112 PRO A C 1
ATOM 871 O O . PRO A 1 112 ? -1.217 -3.890 12.780 1.00 97.62 112 PRO A O 1
ATOM 874 N N . PHE A 1 113 ? -3.075 -3.948 11.527 1.00 97.94 113 PHE A N 1
ATOM 875 C CA . PHE A 1 113 ? -2.568 -2.991 10.542 1.00 97.94 113 PHE A CA 1
ATOM 876 C C . PHE A 1 113 ? -2.425 -1.597 11.153 1.00 97.94 113 PHE A C 1
ATOM 878 O O . PHE A 1 113 ? -1.391 -0.955 10.988 1.00 97.94 113 PHE A O 1
ATOM 885 N N . CYS A 1 114 ? -3.431 -1.135 11.897 1.00 97.88 114 CYS A N 1
ATOM 886 C CA . CYS A 1 114 ? -3.388 0.180 12.528 1.00 97.88 114 CYS A CA 1
ATOM 887 C C . CYS A 1 114 ? -2.389 0.276 13.686 1.00 97.88 114 CYS A C 1
ATOM 889 O O . CYS A 1 114 ? -1.762 1.322 13.856 1.00 97.88 114 CYS A O 1
ATOM 891 N N . GLU A 1 115 ? -2.214 -0.789 14.472 1.00 96.69 115 GLU A N 1
ATOM 892 C CA . GLU A 1 115 ? -1.161 -0.866 15.490 1.00 96.69 115 GLU A CA 1
ATOM 893 C C . GLU A 1 115 ? 0.220 -0.727 14.828 1.00 96.69 115 GLU A C 1
ATOM 895 O O . GLU A 1 115 ? 0.974 0.175 15.195 1.00 96.69 115 GLU A O 1
ATOM 900 N N . SER A 1 116 ? 0.491 -1.501 13.769 1.00 96.12 116 SER A N 1
ATOM 901 C CA . SER A 1 116 ? 1.749 -1.427 13.012 1.00 96.12 116 SER A CA 1
ATOM 902 C C . SER A 1 116 ? 2.005 -0.042 12.400 1.00 96.12 116 SER A C 1
ATOM 904 O O . SER A 1 116 ? 3.118 0.478 12.478 1.00 96.12 116 SER A O 1
ATOM 906 N N . VAL A 1 117 ? 0.985 0.600 11.819 1.00 97.06 117 VAL A N 1
ATOM 907 C CA . VAL A 1 117 ? 1.119 1.954 11.250 1.00 97.06 117 VAL A CA 1
ATOM 908 C C . VAL A 1 117 ? 1.480 2.969 12.336 1.00 97.06 117 VAL A C 1
ATOM 910 O O . VAL A 1 117 ? 2.368 3.796 12.145 1.00 97.06 117 VAL A O 1
ATOM 913 N N . VAL A 1 118 ? 0.835 2.904 13.501 1.00 95.12 118 VAL A N 1
ATOM 914 C CA . VAL A 1 118 ? 1.105 3.849 14.593 1.00 95.12 118 VAL A CA 1
ATOM 915 C C . VAL A 1 118 ? 2.480 3.633 15.233 1.00 95.12 118 VAL A C 1
ATOM 917 O O . VAL A 1 118 ? 3.069 4.601 15.702 1.00 95.12 118 VAL A O 1
ATOM 920 N N . GLU A 1 119 ? 3.025 2.416 15.234 1.00 94.31 119 GLU A N 1
ATOM 921 C CA . GLU A 1 119 ? 4.407 2.179 15.682 1.00 94.31 119 GLU A CA 1
ATOM 922 C C . GLU A 1 119 ? 5.429 2.962 14.846 1.00 94.31 119 GLU A C 1
ATOM 924 O O . GLU A 1 119 ? 6.386 3.508 15.394 1.00 94.31 119 GLU A O 1
ATOM 929 N N . HIS A 1 120 ? 5.201 3.069 13.535 1.00 93.44 120 HIS A N 1
ATOM 930 C CA . HIS A 1 120 ? 6.085 3.796 12.618 1.00 93.44 120 HIS A CA 1
ATOM 931 C C . HIS A 1 120 ? 5.797 5.302 12.588 1.00 93.44 120 HIS A C 1
ATOM 933 O O . HIS A 1 120 ? 6.697 6.108 12.356 1.00 93.44 120 HIS A O 1
ATOM 939 N N . PHE A 1 121 ? 4.548 5.693 12.844 1.00 92.75 121 PHE A N 1
ATOM 940 C CA . PHE A 1 121 ? 4.079 7.074 12.750 1.00 92.75 121 PHE A CA 1
ATOM 941 C C . PHE A 1 121 ? 3.335 7.511 14.026 1.00 92.75 121 PHE A C 1
ATOM 943 O O . PHE A 1 121 ? 2.161 7.897 13.960 1.00 92.75 121 PHE A O 1
ATOM 950 N N . PRO A 1 122 ? 3.990 7.482 15.202 1.00 90.56 122 PRO A N 1
ATOM 951 C CA . PRO A 1 122 ? 3.318 7.669 16.490 1.00 90.56 122 PRO A CA 1
ATOM 952 C C . PRO A 1 122 ? 2.692 9.058 16.658 1.0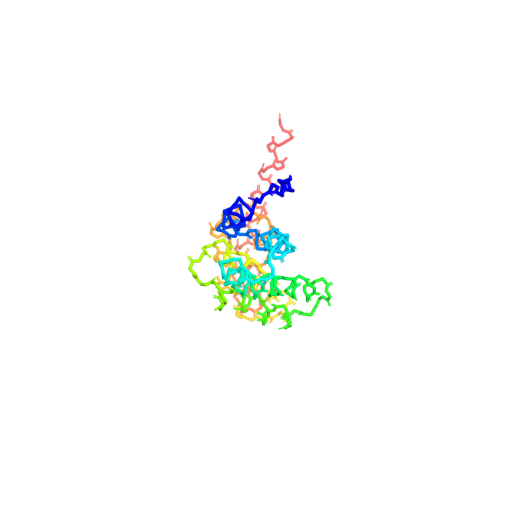0 90.56 122 PRO A C 1
ATOM 954 O O . PRO A 1 122 ? 1.662 9.196 17.320 1.00 90.56 122 PRO A O 1
ATOM 957 N N . GLU A 1 123 ? 3.273 10.068 16.011 1.00 88.00 123 GLU A N 1
ATOM 958 C CA . GLU A 1 123 ? 2.824 11.463 16.064 1.00 88.00 123 GLU A CA 1
ATOM 959 C C . GLU A 1 123 ? 1.665 11.767 15.097 1.00 88.00 123 GLU A C 1
ATOM 961 O O . GLU A 1 123 ? 1.056 12.839 15.163 1.00 88.00 123 GLU A O 1
ATOM 966 N N . SER A 1 124 ? 1.332 10.841 14.187 1.00 90.69 124 SER A N 1
ATOM 967 C CA . SER A 1 124 ? 0.234 11.041 13.241 1.00 90.69 124 SER A CA 1
ATOM 968 C C . SER A 1 124 ? -1.108 10.956 13.959 1.00 90.69 124 SER A C 1
ATOM 970 O O . SER A 1 124 ? -1.591 9.882 14.319 1.00 90.69 124 SER A O 1
ATOM 972 N N . THR A 1 125 ? -1.744 12.114 14.127 1.00 88.12 125 THR A N 1
ATOM 973 C CA . THR A 1 125 ? -3.111 12.214 14.653 1.00 88.12 125 THR A CA 1
ATOM 974 C C . THR A 1 125 ? -4.081 11.348 13.856 1.00 88.12 125 THR A C 1
ATOM 976 O O . THR A 1 125 ? -4.882 10.632 14.445 1.00 88.12 125 THR A O 1
ATOM 979 N N . GLU A 1 126 ? -3.991 11.388 12.530 1.00 91.94 126 GLU A N 1
ATOM 980 C CA . GLU A 1 126 ? -4.868 10.634 11.638 1.00 91.94 126 GLU A CA 1
ATOM 981 C C . GLU A 1 126 ? -4.779 9.126 11.900 1.00 91.94 126 GLU A C 1
ATOM 983 O O . GLU A 1 126 ? -5.798 8.470 12.114 1.00 91.94 126 GLU A O 1
ATOM 988 N N . PHE A 1 127 ? -3.566 8.580 12.002 1.00 94.88 127 PHE A N 1
ATOM 989 C CA . PHE A 1 127 ? -3.389 7.147 12.234 1.00 94.88 127 PHE A CA 1
ATOM 990 C C . PHE A 1 127 ? -3.784 6.720 13.650 1.00 94.88 127 PHE A C 1
ATOM 992 O O . PHE A 1 127 ? -4.320 5.628 13.838 1.00 94.88 127 PHE A O 1
ATOM 999 N N . GLN A 1 128 ? -3.604 7.589 14.650 1.00 94.19 128 GLN A N 1
ATOM 1000 C CA . GLN A 1 128 ? -4.132 7.339 15.994 1.00 94.19 128 GLN A CA 1
ATOM 1001 C C . GLN A 1 128 ? -5.668 7.272 15.992 1.00 94.19 128 GLN A C 1
ATOM 1003 O O . GLN A 1 128 ? -6.235 6.429 16.690 1.00 94.19 128 GLN A O 1
ATOM 1008 N N . LEU A 1 129 ? -6.342 8.113 15.195 1.00 93.75 129 LEU A N 1
ATOM 1009 C CA . LEU A 1 129 ? -7.799 8.067 15.035 1.00 93.75 129 LEU A CA 1
ATOM 1010 C C . LEU A 1 129 ? -8.245 6.773 14.345 1.00 93.75 129 LEU A C 1
ATOM 1012 O O . LEU A 1 129 ? -9.152 6.119 14.853 1.00 93.75 129 LEU A O 1
ATOM 1016 N N . TYR A 1 130 ? -7.582 6.350 13.263 1.00 96.25 130 TYR A N 1
ATOM 1017 C CA . TYR A 1 130 ? -7.893 5.067 12.617 1.00 96.25 130 TYR A CA 1
ATOM 1018 C C . TYR A 1 130 ? -7.689 3.875 13.550 1.00 96.25 130 TYR A C 1
ATOM 1020 O O . TYR A 1 130 ? -8.519 2.971 13.575 1.00 96.25 130 TYR A O 1
ATOM 1028 N N . LYS A 1 131 ? -6.635 3.881 14.375 1.00 96.56 131 LYS A N 1
ATOM 1029 C CA . LYS A 1 131 ? -6.432 2.840 15.390 1.00 96.56 131 LYS A CA 1
ATOM 1030 C C . LYS A 1 131 ? -7.564 2.816 16.418 1.00 96.56 131 LYS A C 1
ATOM 1032 O O . LYS A 1 131 ? -8.051 1.741 16.757 1.00 96.56 131 LYS A O 1
ATOM 1037 N N . ALA A 1 132 ? -8.002 3.978 16.902 1.00 96.38 132 ALA A N 1
ATOM 1038 C CA . ALA A 1 132 ? -9.137 4.051 17.818 1.00 96.38 132 ALA A CA 1
ATOM 1039 C C . ALA A 1 132 ? -10.436 3.538 17.165 1.00 96.38 132 ALA A C 1
ATOM 1041 O O . ALA A 1 132 ? -11.163 2.773 17.795 1.00 96.38 132 ALA A O 1
ATOM 1042 N N . GLU A 1 133 ? -10.694 3.889 15.900 1.00 96.50 133 GLU A N 1
ATOM 1043 C CA . GLU A 1 133 ? -11.817 3.354 15.113 1.00 96.50 133 GLU A CA 1
ATOM 1044 C C . GLU A 1 133 ? -11.718 1.827 14.950 1.00 96.50 133 GLU A C 1
ATOM 1046 O O . GLU A 1 133 ? -12.698 1.122 15.179 1.00 96.50 133 GLU A O 1
ATOM 1051 N N . ALA A 1 134 ? -10.535 1.289 14.640 1.00 97.44 134 ALA A N 1
ATOM 1052 C CA . ALA A 1 134 ? -10.313 -0.152 14.534 1.00 97.44 134 ALA A CA 1
ATOM 1053 C C . ALA A 1 134 ? -10.570 -0.880 15.865 1.00 97.44 134 ALA A C 1
ATOM 1055 O O . ALA A 1 134 ? -11.188 -1.942 15.871 1.00 97.44 134 ALA A O 1
ATOM 1056 N N . TYR A 1 135 ? -10.166 -0.299 17.000 1.00 98.12 135 TYR A N 1
ATOM 1057 C CA . TYR A 1 135 ? -10.508 -0.837 18.319 1.00 98.12 135 TYR A CA 1
ATOM 1058 C C . TYR A 1 135 ? -12.010 -0.817 18.594 1.00 98.12 135 TYR A C 1
ATOM 1060 O O . TYR A 1 135 ? -12.524 -1.789 19.136 1.00 98.12 135 TYR A O 1
ATOM 1068 N N . ILE A 1 136 ? -12.724 0.243 18.203 1.00 97.38 136 ILE A N 1
ATOM 1069 C CA . ILE A 1 136 ? -14.189 0.293 18.317 1.00 97.38 136 ILE A CA 1
ATOM 1070 C C . ILE A 1 136 ? -14.826 -0.820 17.482 1.00 97.38 136 ILE A C 1
ATOM 1072 O O . ILE A 1 136 ? -15.684 -1.536 17.986 1.00 97.38 136 ILE A O 1
ATOM 1076 N N . ASN A 1 137 ? -14.380 -1.001 16.237 1.00 96.81 137 ASN A N 1
ATOM 1077 C CA . ASN A 1 137 ? -14.895 -2.041 15.342 1.00 96.81 137 ASN A CA 1
ATOM 1078 C C . ASN A 1 137 ? -14.625 -3.466 15.856 1.00 96.81 137 ASN A C 1
ATOM 1080 O O . ASN A 1 137 ? -15.319 -4.398 15.464 1.00 96.81 137 ASN A O 1
ATOM 1084 N N . ALA A 1 138 ? -13.613 -3.630 16.709 1.00 97.44 138 ALA A N 1
ATOM 1085 C CA . ALA A 1 138 ? -13.248 -4.885 17.357 1.00 97.44 138 ALA A CA 1
ATOM 1086 C C . ALA A 1 138 ? -13.787 -5.011 18.798 1.00 97.44 138 ALA A C 1
ATOM 1088 O O . ALA A 1 138 ? -13.297 -5.849 19.553 1.00 97.44 138 ALA A O 1
ATOM 1089 N N . ASP A 1 139 ? -14.725 -4.149 19.214 1.00 97.56 139 ASP A N 1
ATOM 1090 C CA . ASP A 1 139 ? -15.291 -4.083 20.573 1.00 97.56 139 ASP A CA 1
ATOM 1091 C C . ASP A 1 139 ? -14.248 -3.889 21.704 1.00 97.56 139 ASP A C 1
ATOM 1093 O O . ASP A 1 139 ? -14.519 -4.079 22.894 1.00 97.56 139 ASP A O 1
ATOM 1097 N N . ARG A 1 140 ? -13.039 -3.425 21.363 1.00 97.69 140 ARG A N 1
ATOM 1098 C CA . ARG A 1 140 ? -11.944 -3.090 22.292 1.00 97.69 140 ARG A CA 1
ATOM 1099 C C . ARG A 1 140 ? -12.113 -1.668 22.841 1.00 97.69 140 ARG A C 1
ATOM 1101 O O . ARG A 1 140 ? -11.234 -0.814 22.722 1.00 97.69 140 ARG A O 1
ATOM 1108 N N . PHE A 1 141 ? -13.258 -1.385 23.464 1.00 96.88 141 PHE A N 1
ATOM 1109 C CA . PHE A 1 141 ? -13.638 -0.019 23.859 1.00 96.88 141 PHE A CA 1
ATOM 1110 C C . PHE A 1 141 ? -12.665 0.649 24.840 1.00 96.88 141 PHE A C 1
ATOM 1112 O O . PHE A 1 141 ? -12.429 1.852 24.742 1.00 96.88 141 PHE A O 1
ATOM 1119 N N . GLN A 1 142 ? -12.069 -0.107 25.767 1.00 96.94 142 GLN A N 1
ATOM 1120 C CA . GLN A 1 142 ? -11.088 0.450 26.710 1.00 96.94 142 GLN A CA 1
ATOM 1121 C C . GLN A 1 142 ? -9.812 0.917 25.999 1.00 96.94 142 GLN A C 1
ATOM 1123 O O . GLN A 1 142 ? -9.292 1.994 26.300 1.00 96.94 142 GLN A O 1
ATOM 1128 N N . ASP A 1 143 ? -9.354 0.164 24.999 1.00 96.56 143 ASP A N 1
ATOM 1129 C CA . ASP A 1 143 ? -8.188 0.531 24.196 1.00 96.56 143 ASP A CA 1
ATOM 1130 C C . ASP A 1 143 ? -8.479 1.753 23.315 1.00 96.56 143 ASP A C 1
ATOM 1132 O O . ASP A 1 143 ? -7.632 2.646 23.180 1.00 96.56 143 ASP A O 1
ATOM 1136 N N . ALA A 1 144 ? -9.699 1.849 22.774 1.00 95.81 144 ALA A N 1
ATOM 1137 C CA . ALA A 1 144 ? -10.162 3.029 22.047 1.00 95.81 144 ALA A CA 1
ATOM 1138 C C . ALA A 1 144 ? -10.178 4.280 22.944 1.00 95.81 144 ALA A C 1
ATOM 1140 O O . ALA A 1 144 ? -9.601 5.308 22.582 1.00 95.81 144 ALA A O 1
ATOM 1141 N N . ILE A 1 145 ? -10.765 4.185 24.146 1.00 94.25 145 ILE A N 1
ATOM 1142 C CA . ILE A 1 145 ? -10.798 5.283 25.128 1.00 94.25 145 ILE A CA 1
ATOM 1143 C C . ILE A 1 145 ? -9.376 5.716 25.497 1.00 94.25 145 ILE A C 1
ATOM 1145 O O . ILE A 1 145 ? -9.073 6.910 25.458 1.00 94.25 145 ILE A O 1
ATOM 1149 N N . SER A 1 146 ? -8.488 4.764 25.802 1.00 92.31 146 SER A N 1
ATOM 1150 C CA . SER A 1 146 ? -7.086 5.054 26.127 1.00 92.31 146 SER A CA 1
ATOM 1151 C C . SER A 1 146 ? -6.374 5.777 24.979 1.00 92.31 146 SER A C 1
ATOM 1153 O O . SER A 1 146 ? -5.654 6.754 25.200 1.00 92.31 146 SER A O 1
ATOM 1155 N N . THR A 1 147 ? -6.613 5.340 23.738 1.00 90.19 147 THR A N 1
ATOM 1156 C CA . THR A 1 147 ? -6.036 5.957 22.536 1.00 90.19 147 THR A CA 1
ATOM 1157 C C . THR A 1 147 ? -6.503 7.405 22.379 1.00 90.19 147 THR A C 1
ATOM 1159 O O . THR A 1 147 ? -5.668 8.297 22.212 1.00 90.19 147 THR A O 1
ATOM 1162 N N . TYR A 1 148 ? -7.804 7.675 22.531 1.00 86.81 148 TYR A N 1
ATOM 1163 C CA . TYR A 1 148 ? -8.320 9.044 22.490 1.00 86.81 148 TYR A CA 1
ATOM 1164 C C . TYR A 1 148 ? -7.775 9.907 23.629 1.00 86.81 148 TYR A C 1
ATOM 1166 O O . TYR A 1 148 ? -7.366 11.039 23.391 1.00 86.81 148 TYR A O 1
ATOM 1174 N N . GLN A 1 149 ? -7.724 9.406 24.862 1.00 85.94 149 GLN A N 1
ATOM 1175 C CA . GLN A 1 149 ? -7.199 10.175 25.996 1.00 85.94 149 GLN A CA 1
ATOM 1176 C C . GLN A 1 149 ? -5.740 10.591 25.784 1.00 85.94 149 GLN A C 1
ATOM 1178 O O . GLN A 1 149 ? -5.392 11.751 26.020 1.00 85.94 149 GLN A O 1
ATOM 1183 N N . LYS A 1 150 ? -4.896 9.679 25.283 1.00 80.19 150 LYS A N 1
ATOM 1184 C CA . LYS A 1 150 ? -3.513 9.999 24.894 1.00 80.19 150 LYS A CA 1
ATOM 1185 C C . LYS A 1 150 ? -3.485 11.095 23.827 1.00 80.19 150 LYS A C 1
ATOM 1187 O O . LYS A 1 150 ? -2.783 12.087 24.002 1.00 80.19 150 LYS A O 1
ATOM 1192 N N . TYR A 1 151 ? -4.310 10.964 22.787 1.00 74.75 151 TYR A N 1
ATOM 1193 C CA . TYR A 1 151 ? -4.452 11.969 21.733 1.00 74.75 151 TYR A CA 1
ATOM 1194 C C . TYR A 1 151 ? -4.820 13.363 22.278 1.00 74.75 151 TYR A C 1
ATOM 1196 O O . TYR A 1 151 ? -4.164 14.356 21.945 1.00 74.75 151 TYR A O 1
ATOM 1204 N N . TRP A 1 152 ? -5.842 13.454 23.136 1.00 73.44 152 TRP A N 1
ATOM 1205 C CA . TRP A 1 152 ? -6.299 14.721 23.715 1.00 73.44 152 TRP A CA 1
ATOM 1206 C C . TRP A 1 152 ? -5.233 15.364 24.599 1.00 73.44 152 TRP A C 1
ATOM 1208 O O . TRP A 1 152 ? -4.994 16.567 24.488 1.00 73.44 152 TRP A O 1
ATOM 1218 N N . ASN A 1 153 ? -4.558 14.576 25.437 1.00 71.94 153 ASN A N 1
ATOM 1219 C CA . ASN A 1 153 ? -3.521 15.080 26.332 1.00 71.94 153 ASN A CA 1
ATOM 1220 C C . ASN A 1 153 ? -2.335 15.664 25.556 1.00 71.94 153 ASN A C 1
ATOM 1222 O O . ASN A 1 153 ? -1.912 16.781 25.858 1.00 71.94 153 ASN A O 1
ATOM 1226 N N . THR A 1 154 ? -1.861 14.980 24.512 1.00 69.06 154 THR A N 1
ATOM 1227 C CA . THR A 1 154 ? -0.777 15.487 23.657 1.00 69.06 154 THR A CA 1
ATOM 1228 C C . THR A 1 154 ? -1.184 16.790 22.961 1.00 69.06 154 THR A C 1
ATOM 1230 O O . THR A 1 154 ? -0.479 17.792 23.071 1.00 69.06 154 THR A O 1
ATOM 1233 N N . ASN A 1 155 ? -2.369 16.844 22.342 1.00 65.94 155 ASN A N 1
ATOM 1234 C CA . ASN A 1 155 ? -2.831 18.045 21.631 1.00 65.94 155 ASN A CA 1
ATOM 1235 C C . ASN A 1 155 ? -3.104 19.243 22.553 1.00 65.94 155 ASN A C 1
ATOM 1237 O O . ASN A 1 155 ? -2.867 20.393 22.170 1.00 65.94 155 ASN A O 1
ATOM 1241 N N . LEU A 1 156 ? -3.598 19.006 23.771 1.00 59.78 156 LEU A N 1
ATOM 1242 C CA . LEU A 1 156 ? -3.794 20.056 24.772 1.00 59.78 156 LEU A CA 1
ATOM 1243 C C . LEU A 1 156 ? -2.459 20.646 25.242 1.00 59.78 156 LEU A C 1
ATOM 1245 O O . LEU A 1 156 ? -2.364 21.866 25.397 1.00 59.78 156 LEU A O 1
ATOM 1249 N N . ILE A 1 157 ? -1.429 19.816 25.429 1.00 60.03 157 ILE A N 1
ATOM 1250 C CA . ILE A 1 157 ? -0.075 20.269 25.781 1.00 60.03 157 ILE A CA 1
ATOM 1251 C C . ILE A 1 157 ? 0.509 21.118 24.646 1.00 60.03 157 ILE A C 1
ATOM 1253 O O . ILE A 1 157 ? 0.939 22.245 24.895 1.00 60.03 157 ILE A O 1
ATOM 1257 N N . THR A 1 158 ? 0.426 20.658 23.394 1.00 59.56 158 THR A N 1
ATOM 1258 C CA . THR A 1 158 ? 0.923 21.415 22.231 1.00 59.56 158 THR A CA 1
ATOM 1259 C C . THR A 1 158 ? 0.203 22.758 22.065 1.00 59.56 158 THR A C 1
ATOM 1261 O O . THR A 1 158 ? 0.833 23.776 21.778 1.00 59.56 158 THR A O 1
ATOM 1264 N N . ARG A 1 159 ? -1.120 22.809 22.290 1.00 59.03 159 ARG A N 1
ATOM 1265 C CA . ARG A 1 159 ? -1.891 24.067 22.251 1.00 59.03 159 ARG A CA 1
ATOM 1266 C C . ARG A 1 159 ? -1.515 25.033 23.372 1.00 59.03 159 ARG A C 1
ATOM 1268 O O . ARG A 1 159 ? -1.548 26.237 23.141 1.00 59.03 159 ARG A O 1
ATOM 1275 N N . LYS A 1 160 ? -1.172 24.540 24.565 1.00 57.69 160 LYS A N 1
ATOM 1276 C CA . LYS A 1 160 ? -0.692 25.386 25.669 1.00 57.69 160 LYS A CA 1
ATOM 1277 C C . LYS A 1 160 ? 0.709 25.936 25.390 1.00 57.69 160 LYS A C 1
ATOM 1279 O O . LYS A 1 160 ? 0.927 27.118 25.611 1.00 57.69 160 LYS A O 1
ATOM 1284 N N . GLN A 1 161 ? 1.610 25.123 24.837 1.00 55.09 161 GLN A N 1
ATOM 1285 C CA . GLN A 1 161 ? 2.974 25.544 24.485 1.00 55.09 161 GLN A CA 1
ATOM 1286 C C . GLN A 1 161 ? 3.028 26.574 23.348 1.00 55.09 161 GLN A C 1
ATOM 1288 O O . GLN A 1 161 ? 3.917 27.406 23.339 1.00 55.09 161 GLN A O 1
ATOM 1293 N N . ARG A 1 162 ? 2.072 26.562 22.408 1.00 55.47 162 ARG A N 1
ATOM 1294 C CA . ARG A 1 162 ? 1.978 27.574 21.333 1.00 55.47 162 ARG A CA 1
ATOM 1295 C C . ARG A 1 162 ? 1.365 28.912 21.770 1.00 55.47 162 ARG A C 1
ATOM 1297 O O . ARG A 1 162 ? 1.301 29.832 20.962 1.00 55.47 162 ARG A O 1
AT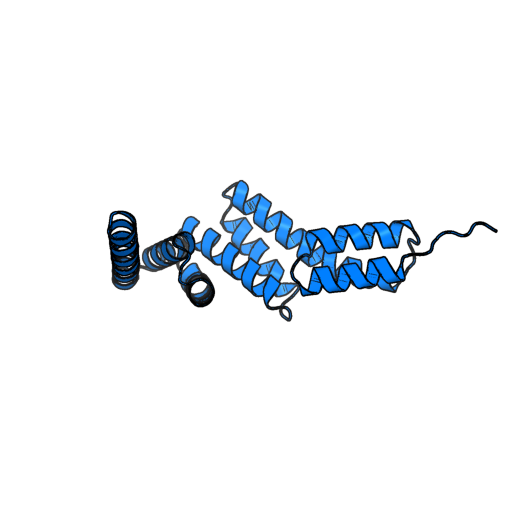OM 1304 N N . ARG A 1 163 ? 0.824 28.996 22.991 1.00 53.66 163 ARG A N 1
ATOM 1305 C CA . ARG A 1 163 ? 0.172 30.201 23.542 1.00 53.66 163 ARG A CA 1
ATOM 1306 C C . ARG A 1 163 ? 0.999 30.879 24.645 1.00 53.66 163 ARG A C 1
ATOM 1308 O O . ARG A 1 163 ? 0.505 31.848 25.216 1.00 53.66 163 ARG A O 1
ATOM 1315 N N . GLY A 1 164 ? 2.186 30.358 24.956 1.00 46.28 164 GLY A N 1
ATOM 1316 C CA . GLY A 1 164 ? 3.194 30.990 25.814 1.00 46.28 164 GLY A CA 1
ATOM 1317 C C . GLY A 1 164 ? 4.375 31.445 24.976 1.00 46.28 164 GLY A C 1
ATOM 1318 O O . GLY A 1 164 ? 5.018 32.424 25.401 1.00 46.28 164 GLY A O 1
#

Sequence (164 aa):
VHLTNDNREGLLRISRIMYDAGFALQAINELRECLRLDQDDKACLSFYKKVNKVAKAITATQEALEAERYSDCIKKAAEIVKFESSNPEYASQANISLCHCHAKSKSADGVPFCESVVEHFPESTEFQLYKAEAYINADRFQDAISTYQKYWNTNLITRKQRRG

Foldseek 3Di:
DPPPVLCLVVLLVVLVVCVLVVNLLVSLVSLVVSCVSPVPPPSSVVVNVLSVQLNVLLVQLVVCVVVLVLVSNLVSLVSNCVSPVPRVSSVLSSLVSLLQSCLSVLHLVNQVSLVVNCVVVVPDPVSLQSNLSSCVSNVVNVVSVVSVVVSVVVVVVVVVVVVD

Secondary structure (DSSP, 8-state):
-------HHHHHHHHHHHHHTT-HHHHHHHHHHHHHH-TT-HHHHHHHHHHHHHHHHHHHHHHHHHTT-HHHHHHHHHHHHHH-SS-HHHHHHHHHHHHHHHHHHT-GGGHHHHHHHHHH-TT-HHHHHHHHHHHHHTT-HHHHHHHHHHHHHHHHHH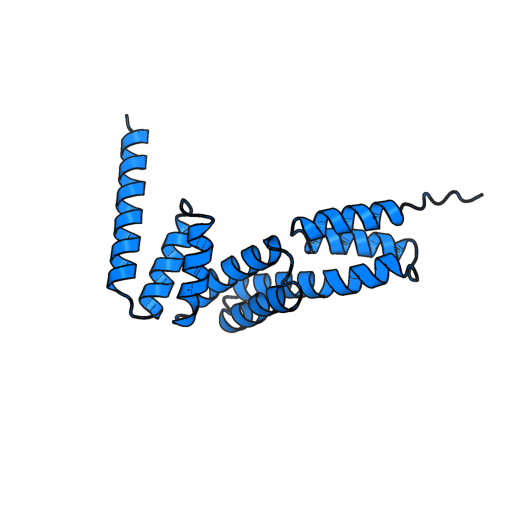HHHTT-

Radius of gyration: 20.63 Å; chains: 1; bounding box: 42×41×65 Å